Protein AF-A0A376TN80-F1 (afdb_monomer_lite)

Organism: Escherichia coli (NCBI:txid562)

Foldseek 3Di:
DADCVQVPPPDDDPQCQLAQQDGGPPDTQLLWWQWWWKAFPVPRDIDIGGSVQQVDDHGHGCCPPVVVPGIGTDDTDTHDDPVNPPD

Structure (mmCIF, N/CA/C/O backbone):
data_AF-A0A376TN80-F1
#
_entry.id   AF-A0A376TN80-F1
#
loop_
_atom_site.group_PDB
_atom_site.id
_atom_site.type_symbol
_atom_site.label_atom_id
_atom_site.label_alt_id
_atom_site.label_comp_id
_atom_site.label_asym_id
_atom_site.label_entity_id
_atom_site.label_seq_id
_atom_site.pdbx_PDB_ins_code
_atom_site.Cartn_x
_atom_site.Cartn_y
_atom_site.Cartn_z
_atom_site.occupancy
_atom_site.B_iso_or_equiv
_atom_site.auth_seq_id
_atom_site.auth_comp_id
_atom_site.auth_asym_id
_atom_site.auth_atom_id
_atom_site.pdbx_PDB_model_num
ATOM 1 N N . MET A 1 1 ? 7.786 -14.519 -12.021 1.00 83.38 1 MET A N 1
ATOM 2 C CA . MET A 1 1 ? 7.063 -13.345 -12.554 1.00 83.38 1 MET A CA 1
ATOM 3 C C . MET A 1 1 ? 8.008 -12.157 -12.454 1.00 83.38 1 MET A C 1
ATOM 5 O O . MET A 1 1 ? 8.490 -11.942 -11.349 1.00 83.38 1 MET A O 1
ATOM 9 N N . PRO A 1 2 ? 8.337 -11.470 -13.558 1.00 90.44 2 PRO A N 1
ATOM 10 C CA . PRO A 1 2 ? 9.084 -10.206 -13.529 1.00 90.44 2 PRO A CA 1
ATOM 11 C C . PRO A 1 2 ? 8.210 -9.042 -13.019 1.00 90.44 2 PRO A C 1
ATOM 13 O O . PRO A 1 2 ? 6.988 -9.181 -12.938 1.00 90.44 2 PRO A O 1
ATOM 16 N N . GLY A 1 3 ? 8.827 -7.905 -12.694 1.00 91.00 3 GLY A N 1
ATOM 17 C CA . GLY A 1 3 ? 8.167 -6.635 -12.388 1.00 91.00 3 GLY A CA 1
ATOM 18 C C . GLY A 1 3 ? 8.491 -6.011 -11.021 1.00 91.00 3 GLY A C 1
ATOM 19 O O . GLY A 1 3 ? 7.846 -5.041 -10.631 1.00 91.00 3 GLY A O 1
ATOM 20 N N . LEU A 1 4 ? 9.452 -6.560 -10.274 1.00 95.06 4 LEU A N 1
ATOM 21 C CA . LEU A 1 4 ? 9.895 -6.035 -8.967 1.00 95.06 4 LEU A CA 1
ATOM 22 C C . LEU A 1 4 ? 11.418 -5.873 -8.872 1.00 95.06 4 LEU A C 1
ATOM 24 O O . LEU A 1 4 ? 11.931 -5.462 -7.838 1.00 95.06 4 LEU A O 1
ATOM 28 N N . GLU A 1 5 ? 12.147 -6.186 -9.937 1.00 95.75 5 GLU A N 1
ATOM 29 C CA . GLU A 1 5 ? 13.606 -6.163 -10.014 1.00 95.75 5 GLU A CA 1
ATOM 30 C C . GLU A 1 5 ? 14.202 -4.796 -9.652 1.00 95.75 5 GLU A C 1
ATOM 32 O O . GLU A 1 5 ? 15.179 -4.739 -8.909 1.00 95.75 5 GLU A O 1
ATOM 37 N N . ASN A 1 6 ? 13.572 -3.691 -10.065 1.00 95.88 6 ASN A N 1
ATOM 38 C CA . ASN A 1 6 ? 13.982 -2.336 -9.679 1.00 95.88 6 ASN A CA 1
ATOM 39 C C . ASN A 1 6 ? 13.804 -2.056 -8.176 1.00 95.88 6 ASN A C 1
ATOM 41 O O . ASN A 1 6 ? 14.392 -1.115 -7.661 1.00 95.88 6 ASN A O 1
ATOM 45 N N . LEU A 1 7 ? 12.987 -2.838 -7.467 1.00 96.62 7 LEU A N 1
ATOM 46 C CA . LEU A 1 7 ? 12.749 -2.709 -6.026 1.00 96.62 7 LEU A CA 1
ATOM 47 C C . LEU A 1 7 ? 13.548 -3.740 -5.210 1.00 96.62 7 LEU A C 1
ATOM 49 O O . LEU A 1 7 ? 13.359 -3.849 -3.997 1.00 96.62 7 LEU A O 1
ATOM 53 N N . ALA A 1 8 ? 14.430 -4.509 -5.857 1.00 96.38 8 ALA A N 1
ATOM 54 C CA . ALA A 1 8 ? 15.260 -5.498 -5.186 1.00 96.38 8 ALA A CA 1
ATOM 55 C C . ALA A 1 8 ? 16.173 -4.851 -4.129 1.00 96.38 8 ALA A C 1
ATOM 57 O O . ALA A 1 8 ? 16.634 -3.721 -4.288 1.00 96.38 8 ALA A O 1
ATOM 58 N N . LEU A 1 9 ? 16.450 -5.599 -3.055 1.00 97.38 9 LEU A N 1
ATOM 59 C CA . LEU A 1 9 ? 17.296 -5.196 -1.918 1.00 97.38 9 LEU A CA 1
ATOM 60 C C . LEU A 1 9 ? 16.807 -3.979 -1.107 1.00 97.38 9 LEU A C 1
ATOM 62 O O . LEU A 1 9 ? 17.508 -3.558 -0.189 1.00 97.38 9 LEU A O 1
ATOM 66 N N . ILE A 1 10 ? 15.602 -3.453 -1.358 1.00 97.69 10 ILE A N 1
ATOM 67 C CA . ILE A 1 10 ? 14.961 -2.517 -0.423 1.00 97.69 10 ILE A CA 1
ATOM 68 C C . ILE A 1 10 ? 14.600 -3.294 0.859 1.00 97.69 10 ILE A C 1
ATOM 70 O O . ILE A 1 10 ? 13.853 -4.273 0.779 1.00 97.69 10 ILE A O 1
ATOM 74 N N . PRO A 1 11 ? 15.115 -2.904 2.039 1.00 98.38 11 PRO A N 1
ATOM 75 C CA . PRO A 1 11 ? 14.813 -3.593 3.288 1.00 98.38 11 PRO A CA 1
ATOM 76 C C . PRO A 1 11 ? 13.386 -3.300 3.772 1.00 98.38 11 PRO A C 1
ATOM 78 O O . PRO A 1 11 ? 12.761 -2.314 3.380 1.00 98.38 11 PRO A O 1
ATOM 81 N N . GLY A 1 12 ? 12.903 -4.126 4.700 1.00 97.31 12 GLY A N 1
ATOM 82 C CA . GLY A 1 12 ? 11.616 -3.943 5.370 1.00 97.31 12 GLY A CA 1
ATOM 83 C C . GLY A 1 12 ? 10.598 -5.028 5.033 1.00 97.31 12 GLY A C 1
ATOM 84 O O . GLY A 1 12 ? 10.913 -6.052 4.430 1.00 97.31 12 GLY A O 1
ATOM 85 N N . CYS A 1 13 ? 9.362 -4.809 5.476 1.00 98.44 13 CYS A N 1
ATOM 86 C CA . CYS A 1 13 ? 8.256 -5.737 5.269 1.00 98.44 13 CYS A CA 1
ATOM 87 C C . CYS A 1 13 ? 7.381 -5.299 4.092 1.00 98.44 13 CYS A C 1
ATOM 89 O O . CYS A 1 13 ? 7.223 -4.105 3.834 1.00 98.44 13 CYS A O 1
ATOM 91 N N . VAL A 1 14 ? 6.705 -6.261 3.456 1.00 98.56 14 VAL A N 1
ATOM 92 C CA . VAL A 1 14 ? 5.696 -5.984 2.418 1.00 98.56 14 VAL A CA 1
ATOM 93 C C . VAL A 1 14 ? 4.612 -5.034 2.937 1.00 98.56 14 VAL A C 1
ATOM 95 O O . VAL A 1 14 ? 4.234 -4.109 2.235 1.00 98.56 14 VAL A O 1
ATOM 98 N N . GLY A 1 15 ? 4.161 -5.185 4.187 1.00 98.50 15 GLY A N 1
ATOM 99 C CA . GLY A 1 15 ? 3.155 -4.291 4.777 1.00 98.50 15 GLY A CA 1
ATOM 100 C C . GLY A 1 15 ? 3.601 -2.827 4.899 1.00 98.50 15 GLY A C 1
ATOM 101 O O . GLY A 1 15 ? 2.764 -1.934 4.877 1.00 98.50 15 GLY A O 1
ATOM 102 N N . SER A 1 16 ? 4.907 -2.558 4.974 1.00 98.50 16 SER A N 1
ATOM 103 C CA . SER A 1 16 ? 5.444 -1.192 5.048 1.00 98.50 16 SER A CA 1
ATOM 104 C C . SER A 1 16 ? 5.656 -0.566 3.669 1.00 98.50 16 SER A C 1
ATOM 106 O O . SER A 1 16 ? 5.756 0.656 3.561 1.00 98.50 16 SER A O 1
ATOM 108 N N . SER A 1 17 ? 5.707 -1.380 2.608 1.00 98.69 17 SER A N 1
ATOM 109 C CA . SER A 1 17 ? 6.004 -0.916 1.253 1.00 98.69 17 SER A CA 1
ATOM 110 C C . SER A 1 17 ? 5.043 0.173 0.740 1.00 98.69 17 SER A C 1
ATOM 112 O O . SER A 1 17 ? 5.521 1.098 0.074 1.00 98.69 17 SER A O 1
ATOM 114 N N . PRO A 1 18 ? 3.722 0.140 1.036 1.00 98.75 18 PRO A N 1
ATOM 115 C CA . PRO A 1 18 ? 2.792 1.166 0.572 1.00 98.75 18 PRO A CA 1
ATOM 116 C C . PRO A 1 18 ? 2.918 2.491 1.326 1.00 98.75 18 PRO A C 1
ATOM 118 O O . PRO A 1 18 ? 2.629 3.533 0.749 1.00 98.75 18 PRO A O 1
ATOM 121 N N . ILE A 1 19 ? 3.374 2.480 2.585 1.00 98.75 19 ILE A N 1
ATOM 122 C CA . ILE A 1 19 ? 3.328 3.657 3.470 1.00 98.75 19 ILE A CA 1
ATOM 123 C C . ILE A 1 19 ? 4.104 4.833 2.870 1.00 98.75 19 ILE A C 1
ATOM 125 O O . ILE A 1 19 ? 3.604 5.955 2.806 1.00 98.75 19 ILE A O 1
ATOM 129 N N . GLN A 1 20 ? 5.309 4.561 2.376 1.00 98.50 20 GLN A N 1
ATOM 130 C CA . GLN A 1 20 ? 6.161 5.539 1.700 1.00 98.50 20 GLN A CA 1
ATOM 131 C C . GLN A 1 20 ? 6.276 5.276 0.197 1.00 98.50 20 GLN A C 1
ATOM 133 O O . GLN A 1 20 ? 7.251 5.728 -0.391 1.00 98.50 20 GLN A O 1
ATOM 138 N N . ASN A 1 21 ? 5.344 4.534 -0.417 1.00 98.62 21 ASN A N 1
ATOM 139 C CA . ASN A 1 21 ? 5.387 4.198 -1.847 1.00 98.62 21 ASN A CA 1
ATOM 140 C C . ASN A 1 21 ? 6.822 3.858 -2.312 1.00 98.62 21 ASN A C 1
ATOM 142 O O . ASN A 1 21 ? 7.450 4.637 -3.035 1.00 98.62 21 ASN A O 1
ATOM 146 N N . ILE A 1 22 ? 7.390 2.761 -1.785 1.00 98.56 22 ILE A N 1
ATOM 147 C CA . ILE A 1 22 ? 8.817 2.447 -1.980 1.00 98.56 22 ILE A CA 1
ATOM 148 C C . ILE A 1 22 ? 9.212 2.550 -3.453 1.00 98.56 22 ILE A C 1
ATOM 150 O O . ILE A 1 22 ? 8.459 2.143 -4.337 1.00 98.56 22 ILE A O 1
ATOM 154 N N . GLY A 1 23 ? 10.404 3.075 -3.720 1.00 97.88 23 GLY A N 1
ATOM 155 C CA . GLY A 1 23 ? 10.861 3.230 -5.090 1.00 97.88 23 GLY A CA 1
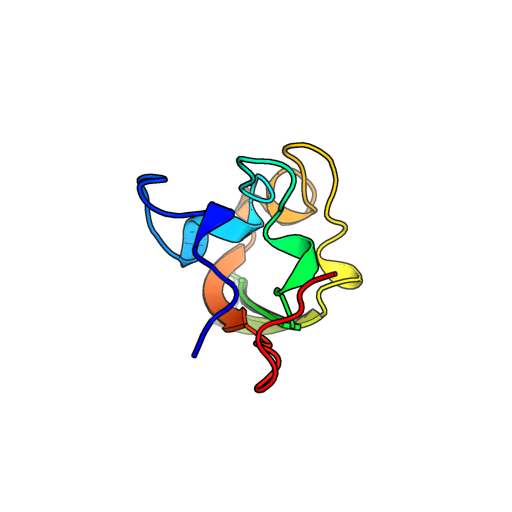ATOM 156 C C . GLY A 1 23 ? 12.366 3.337 -5.219 1.00 97.88 23 GLY A C 1
ATOM 157 O O . GLY A 1 23 ? 13.020 4.003 -4.413 1.00 97.88 23 GLY A O 1
ATOM 158 N N . ALA A 1 24 ? 12.893 2.698 -6.253 1.00 97.50 24 ALA A N 1
ATOM 159 C CA . ALA A 1 24 ? 14.293 2.716 -6.642 1.00 97.50 24 ALA A CA 1
ATOM 160 C C . ALA A 1 24 ? 14.404 2.508 -8.158 1.00 97.50 24 ALA A C 1
ATOM 162 O O . ALA A 1 24 ? 13.498 1.972 -8.796 1.00 97.50 24 ALA A O 1
ATOM 163 N N . TYR A 1 25 ? 15.503 2.994 -8.743 1.00 96.06 25 TYR A N 1
ATOM 164 C CA . TYR A 1 25 ? 15.816 2.838 -10.170 1.00 96.06 25 TYR A CA 1
ATOM 165 C C . TYR A 1 25 ? 14.638 3.170 -11.115 1.00 96.06 25 TYR A C 1
ATOM 167 O O . TYR A 1 25 ? 14.369 2.438 -12.066 1.00 96.06 25 TYR A O 1
ATOM 175 N N . GLY A 1 26 ? 13.909 4.259 -10.834 1.00 94.81 26 GLY A N 1
ATOM 176 C CA . GLY A 1 26 ? 12.814 4.763 -11.678 1.00 94.81 26 GLY A CA 1
ATOM 177 C C . GLY A 1 26 ? 11.483 4.006 -11.580 1.00 94.81 26 GLY A C 1
ATOM 178 O O . GLY A 1 26 ? 10.578 4.279 -12.366 1.00 94.81 26 GLY A O 1
ATOM 179 N N . VAL A 1 27 ? 11.340 3.069 -10.638 1.00 96.44 27 VAL A N 1
ATOM 180 C CA . VAL A 1 27 ? 10.084 2.353 -10.371 1.00 96.44 27 VAL A CA 1
ATOM 181 C C . VAL A 1 27 ? 9.648 2.601 -8.934 1.00 96.44 27 VAL A C 1
ATOM 183 O O . VAL A 1 27 ? 10.469 2.610 -8.021 1.00 96.44 27 VAL A O 1
ATOM 186 N N . GLU A 1 28 ? 8.344 2.775 -8.742 1.00 98.25 28 GLU A N 1
ATOM 187 C CA . GLU A 1 28 ? 7.694 2.898 -7.438 1.00 98.25 28 GLU A CA 1
ATOM 188 C C . GLU A 1 28 ? 6.611 1.825 -7.277 1.00 98.25 28 GLU A C 1
ATOM 190 O O . GLU A 1 28 ? 6.057 1.334 -8.268 1.00 98.25 28 GLU A O 1
ATOM 195 N N . LEU A 1 29 ? 6.268 1.488 -6.030 1.00 98.44 29 LEU A N 1
ATOM 196 C CA . LEU A 1 29 ? 5.264 0.473 -5.710 1.00 98.44 29 LEU A CA 1
ATOM 197 C C . LEU A 1 29 ? 3.917 0.752 -6.385 1.00 98.44 29 LEU A C 1
ATOM 199 O O . LEU A 1 29 ? 3.269 -0.187 -6.848 1.00 98.44 29 LEU A O 1
ATOM 203 N N . GLN A 1 30 ? 3.507 2.019 -6.492 1.00 98.31 30 GLN A N 1
ATOM 204 C CA . GLN A 1 30 ? 2.251 2.417 -7.136 1.00 98.31 30 GLN A CA 1
ATOM 205 C C . GLN A 1 30 ? 2.075 1.856 -8.556 1.00 98.31 30 GLN A C 1
ATOM 207 O O . GLN A 1 30 ? 0.947 1.682 -9.009 1.00 98.31 30 GLN A O 1
ATOM 212 N N . ARG A 1 31 ? 3.174 1.535 -9.254 1.00 97.06 31 ARG A N 1
ATOM 213 C CA . ARG A 1 31 ? 3.146 0.959 -10.605 1.00 97.06 31 ARG A CA 1
ATOM 214 C C . ARG A 1 31 ? 2.575 -0.458 -10.640 1.00 97.06 31 ARG A C 1
ATOM 216 O O . ARG A 1 31 ? 2.003 -0.867 -11.647 1.00 97.06 31 ARG A O 1
ATOM 223 N N . VAL A 1 32 ? 2.763 -1.205 -9.557 1.00 97.31 32 VAL A N 1
ATOM 224 C CA . VAL A 1 32 ? 2.425 -2.632 -9.453 1.00 97.31 3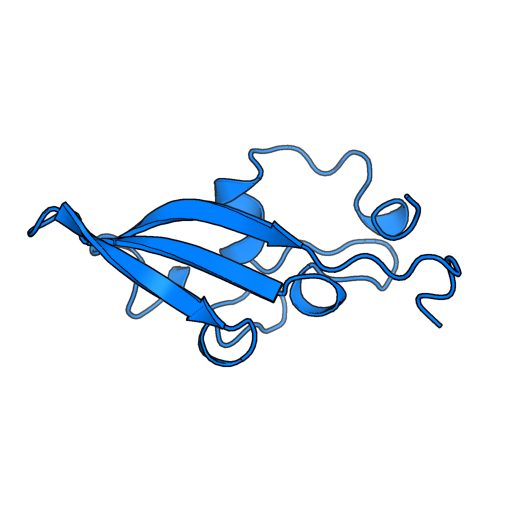2 VAL A CA 1
ATOM 225 C C . VAL A 1 32 ? 1.445 -2.926 -8.322 1.00 97.31 32 VAL A C 1
ATOM 227 O O . VAL A 1 32 ? 0.923 -4.034 -8.249 1.00 97.31 32 VAL A O 1
ATOM 230 N N . CYS A 1 33 ? 1.153 -1.964 -7.448 1.00 98.62 33 CYS A N 1
ATOM 231 C CA . CYS A 1 33 ? 0.136 -2.107 -6.416 1.00 98.62 33 CYS A CA 1
ATOM 232 C C . CYS A 1 33 ? -1.251 -2.231 -7.058 1.00 98.62 33 CYS A C 1
ATOM 234 O O . CYS A 1 33 ? -1.672 -1.375 -7.832 1.00 98.62 33 CYS A O 1
ATOM 236 N N . ALA A 1 34 ? -1.968 -3.301 -6.730 1.00 98.69 34 ALA A N 1
ATOM 237 C CA . ALA A 1 34 ? -3.373 -3.467 -7.079 1.00 98.69 34 ALA A CA 1
ATOM 238 C C . ALA A 1 34 ? -4.270 -2.954 -5.946 1.00 98.69 34 ALA A C 1
ATOM 240 O O . ALA A 1 34 ? -5.218 -2.203 -6.190 1.00 98.69 34 ALA A O 1
ATOM 241 N N . TYR A 1 35 ? -3.961 -3.360 -4.713 1.00 98.88 35 TYR A N 1
ATOM 242 C CA . TYR A 1 35 ? -4.706 -2.982 -3.519 1.00 98.88 35 TYR A CA 1
ATOM 243 C C . TYR A 1 35 ? -3.864 -3.138 -2.247 1.00 98.88 35 TYR A C 1
ATOM 245 O O . TYR A 1 35 ? -2.845 -3.831 -2.241 1.00 98.88 35 TYR A O 1
ATOM 253 N N . VAL A 1 36 ? -4.339 -2.548 -1.153 1.00 98.94 36 VAL A N 1
ATOM 254 C CA . VAL A 1 36 ? -3.813 -2.740 0.203 1.00 98.94 36 VAL A CA 1
ATOM 255 C C . VAL A 1 36 ? -4.969 -3.111 1.125 1.00 98.94 36 VAL A C 1
ATOM 257 O O . VAL A 1 36 ? -5.971 -2.397 1.179 1.00 98.94 36 VAL A O 1
ATOM 260 N N . ASP A 1 37 ? -4.834 -4.231 1.830 1.00 98.94 37 ASP A N 1
ATOM 261 C CA . ASP A 1 37 ? -5.785 -4.654 2.855 1.00 98.94 37 ASP A CA 1
ATOM 262 C C . ASP A 1 37 ? -5.340 -4.136 4.215 1.00 98.94 37 ASP A C 1
ATOM 264 O O . ASP A 1 37 ? -4.187 -4.309 4.628 1.00 98.94 37 ASP A O 1
ATOM 268 N N . CYS A 1 38 ? -6.283 -3.538 4.928 1.00 98.88 38 CYS A N 1
ATOM 269 C CA . CYS A 1 38 ? -6.088 -3.000 6.258 1.00 98.88 38 CYS A CA 1
ATOM 270 C C . CYS A 1 38 ? -7.157 -3.512 7.218 1.00 98.88 38 CYS A C 1
ATOM 272 O O . CYS A 1 38 ? -8.277 -3.838 6.823 1.00 98.88 38 CYS A O 1
ATOM 274 N N . VAL A 1 39 ? -6.820 -3.509 8.501 1.00 98.81 39 VAL A N 1
ATOM 275 C CA . VAL A 1 39 ? -7.774 -3.655 9.598 1.00 98.81 39 VAL A CA 1
ATOM 276 C C . VAL A 1 39 ? -7.828 -2.349 10.383 1.00 98.81 39 VAL A C 1
ATOM 278 O O . VAL A 1 39 ? -6.784 -1.797 10.731 1.00 98.81 39 VAL A O 1
ATOM 281 N N . GLU A 1 40 ? -9.025 -1.824 10.639 1.00 98.69 40 GLU A N 1
ATOM 282 C CA . GLU A 1 40 ? -9.203 -0.704 11.566 1.00 98.69 40 GLU A CA 1
ATOM 283 C C . GLU A 1 40 ? -8.980 -1.210 12.993 1.00 98.69 40 GLU A C 1
ATOM 285 O O . GLU A 1 40 ? -9.685 -2.105 13.462 1.00 98.69 40 GLU A O 1
ATOM 290 N N . LEU A 1 41 ? -7.999 -0.641 13.692 1.00 98.44 41 LEU A N 1
ATOM 291 C CA . LEU A 1 41 ? -7.540 -1.146 14.988 1.00 98.44 41 LEU A CA 1
ATOM 292 C C . LEU A 1 41 ? -8.624 -1.070 16.069 1.00 98.44 41 LEU A C 1
ATOM 294 O O . LEU A 1 41 ? -8.705 -1.948 16.922 1.00 98.44 41 LEU A O 1
ATOM 298 N N . ALA A 1 42 ? -9.478 -0.046 16.013 1.00 98.31 42 ALA A N 1
ATOM 299 C CA . ALA A 1 42 ? -10.528 0.170 17.005 1.00 98.31 42 ALA A CA 1
ATOM 300 C C . ALA A 1 42 ? -11.697 -0.823 16.885 1.00 98.31 42 ALA A C 1
ATOM 302 O O . ALA A 1 42 ? -12.357 -1.114 17.879 1.00 98.31 42 ALA A O 1
ATOM 303 N N . THR A 1 43 ? -11.981 -1.318 15.677 1.00 98.50 43 THR A N 1
ATOM 304 C CA . THR A 1 43 ? -13.205 -2.088 15.392 1.00 98.50 43 THR A CA 1
ATOM 305 C C . THR A 1 43 ? -12.929 -3.505 14.900 1.00 98.50 43 THR A C 1
ATOM 307 O O . THR A 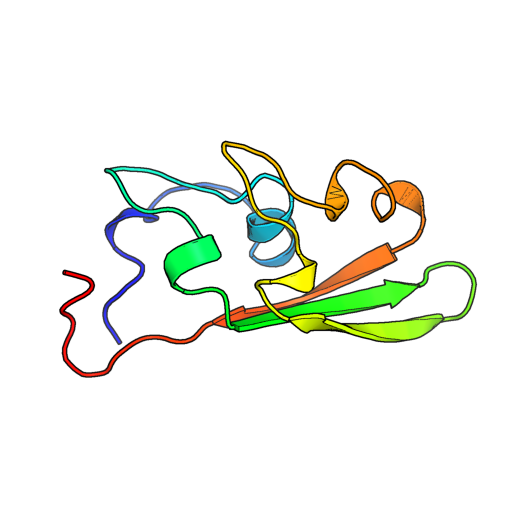1 43 ? -13.843 -4.325 14.851 1.00 98.50 43 THR A O 1
ATOM 310 N N . GLY A 1 44 ? -11.693 -3.807 14.494 1.00 98.38 44 GLY A N 1
ATOM 311 C CA . GLY A 1 44 ? -11.350 -5.050 13.805 1.00 98.38 44 GLY A CA 1
ATOM 312 C C . GLY A 1 44 ? -11.925 -5.142 12.387 1.00 98.38 44 GLY A C 1
ATOM 313 O O . GLY A 1 44 ? -11.806 -6.185 11.741 1.00 98.38 44 GLY A O 1
ATOM 314 N N . LYS A 1 45 ? -12.561 -4.077 11.877 1.00 98.62 45 LYS A N 1
ATOM 315 C CA . LYS A 1 45 ? -13.190 -4.082 10.556 1.00 98.62 45 LYS A CA 1
ATOM 316 C C . LYS A 1 45 ? -12.126 -4.071 9.465 1.00 98.62 45 LYS A C 1
ATOM 318 O O . LYS A 1 45 ? -11.224 -3.237 9.466 1.00 98.62 45 LYS A O 1
ATOM 323 N N . GLN A 1 46 ? -12.269 -4.975 8.502 1.00 98.62 46 GLN A N 1
ATOM 324 C CA . GLN A 1 46 ? -11.394 -5.027 7.338 1.00 98.62 46 GLN A CA 1
ATOM 325 C C . GLN A 1 46 ? -11.840 -4.020 6.276 1.00 98.62 46 GLN A C 1
ATOM 327 O O . GLN A 1 46 ? -13.035 -3.856 6.011 1.00 98.62 46 GLN A O 1
ATOM 332 N N . VAL A 1 47 ? -10.867 -3.371 5.648 1.00 98.62 47 VAL A N 1
ATOM 333 C CA . VAL A 1 47 ? -11.058 -2.501 4.490 1.00 98.62 47 VAL A CA 1
ATOM 334 C C . VAL A 1 47 ? -9.993 -2.820 3.448 1.00 98.62 47 VAL A C 1
ATOM 336 O O . VAL A 1 47 ? -8.837 -3.068 3.784 1.00 98.62 47 VAL A O 1
ATOM 339 N N . ARG A 1 48 ? -10.386 -2.804 2.176 1.00 98.81 48 ARG A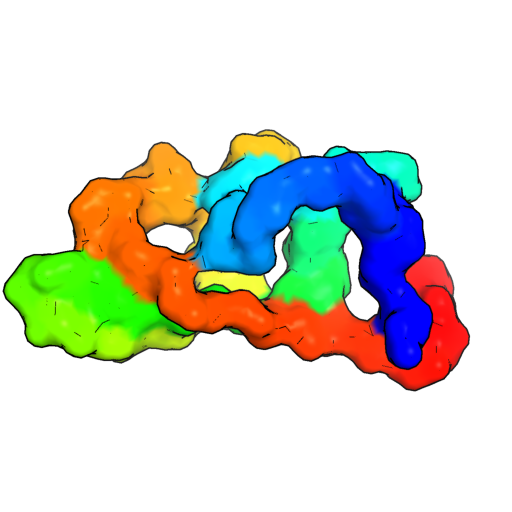 N 1
ATOM 340 C CA . ARG A 1 48 ? -9.472 -2.894 1.039 1.00 98.81 48 ARG A CA 1
ATOM 341 C C . ARG A 1 48 ? -9.444 -1.549 0.336 1.00 98.81 48 ARG A C 1
ATOM 343 O O . ARG A 1 48 ? -10.488 -1.091 -0.117 1.00 98.81 48 ARG A O 1
ATOM 350 N N . LEU A 1 49 ? -8.262 -0.957 0.213 1.00 98.88 49 LEU A N 1
ATOM 351 C CA . LEU A 1 49 ? -8.039 0.232 -0.602 1.00 98.88 49 LEU A CA 1
ATOM 352 C C . LEU A 1 49 ? -7.500 -0.180 -1.968 1.00 98.88 49 LEU A C 1
ATOM 354 O O . LEU A 1 49 ? -6.525 -0.924 -2.062 1.00 98.88 49 LEU A O 1
ATOM 358 N N . THR A 1 50 ? -8.108 0.322 -3.035 1.00 98.88 50 THR A N 1
ATOM 359 C CA . THR A 1 50 ? -7.510 0.294 -4.373 1.00 98.88 50 THR A CA 1
ATOM 360 C C . THR A 1 50 ? -6.244 1.150 -4.405 1.00 98.88 50 THR A C 1
ATOM 362 O O . THR A 1 50 ? -6.095 2.094 -3.628 1.00 98.88 50 THR A O 1
ATOM 365 N N . ALA A 1 51 ? -5.343 0.896 -5.358 1.00 98.62 51 ALA A N 1
ATOM 366 C CA . ALA A 1 51 ? -4.134 1.713 -5.513 1.00 98.62 51 ALA A CA 1
ATOM 367 C C . ALA A 1 51 ? -4.420 3.221 -5.676 1.00 98.62 51 ALA A C 1
ATOM 369 O O . ALA A 1 51 ? -3.638 4.052 -5.218 1.00 98.62 51 ALA A O 1
ATOM 370 N N . LYS A 1 52 ? -5.562 3.586 -6.280 1.00 98.75 52 LYS A N 1
ATOM 371 C CA . LYS A 1 52 ? -6.003 4.984 -6.398 1.00 98.75 52 LYS A CA 1
ATOM 372 C C . LYS A 1 52 ? -6.383 5.578 -5.037 1.00 98.75 52 LYS A C 1
ATOM 374 O O . LYS A 1 52 ? -6.015 6.711 -4.744 1.00 98.75 52 LYS A O 1
ATOM 379 N N . GLU A 1 53 ? -7.093 4.824 -4.202 1.00 98.81 53 GLU A N 1
ATOM 380 C CA . GLU A 1 53 ? -7.497 5.256 -2.856 1.00 98.81 53 GLU A CA 1
ATOM 381 C C . GLU A 1 53 ? -6.319 5.329 -1.879 1.00 98.81 53 GLU A C 1
ATOM 383 O O . GLU A 1 53 ? -6.367 6.118 -0.938 1.00 98.81 53 GLU A O 1
ATOM 388 N N . CYS A 1 54 ? -5.236 4.585 -2.132 1.00 98.81 54 CYS A N 1
ATOM 389 C CA . CYS A 1 54 ? -3.984 4.719 -1.384 1.00 98.81 54 CYS A CA 1
ATOM 390 C C . CYS A 1 54 ? -3.312 6.094 -1.557 1.00 98.81 54 CYS A C 1
ATOM 392 O O . CYS A 1 54 ? -2.445 6.435 -0.754 1.00 98.81 54 CYS A O 1
ATOM 394 N N . ARG A 1 55 ? -3.704 6.884 -2.574 1.00 98.69 55 ARG A N 1
ATOM 395 C CA . ARG A 1 55 ? -3.179 8.235 -2.864 1.00 98.69 55 ARG A CA 1
ATOM 396 C C . ARG A 1 55 ? -1.649 8.281 -2.853 1.00 98.69 55 ARG A C 1
ATOM 398 O O . ARG A 1 55 ? -1.055 9.116 -2.177 1.00 98.69 55 ARG A O 1
ATOM 405 N N . PHE A 1 56 ? -1.021 7.340 -3.557 1.00 98.81 56 PHE A N 1
ATOM 406 C CA . PHE A 1 56 ? 0.434 7.290 -3.648 1.00 98.81 56 PHE A CA 1
ATOM 407 C C . PHE A 1 56 ? 1.005 8.582 -4.244 1.00 98.81 56 PHE A C 1
ATOM 409 O O . PHE A 1 56 ? 0.456 9.148 -5.191 1.00 98.81 56 PHE A O 1
ATOM 416 N N . GLY A 1 57 ? 2.122 9.020 -3.671 1.00 98.38 57 GLY A N 1
ATOM 417 C CA . GLY A 1 57 ? 2.956 10.109 -4.156 1.00 98.38 57 GLY A CA 1
ATOM 418 C C . GLY A 1 57 ? 4.430 9.809 -3.889 1.00 98.38 57 GLY A C 1
ATOM 419 O O . GLY A 1 57 ? 4.781 8.740 -3.376 1.00 98.38 57 GLY A O 1
ATOM 420 N N . TYR A 1 58 ? 5.312 10.752 -4.218 1.00 98.25 58 TYR A N 1
ATOM 421 C CA . TYR A 1 58 ? 6.743 10.578 -3.974 1.00 98.25 58 TYR A CA 1
ATOM 422 C C . TYR A 1 58 ? 7.025 10.468 -2.470 1.00 98.25 58 TYR A C 1
ATOM 424 O O . TYR A 1 58 ? 6.864 11.435 -1.725 1.00 98.25 58 TYR A O 1
ATOM 432 N N . ARG A 1 59 ? 7.436 9.273 -2.024 1.00 97.88 59 ARG A N 1
ATOM 433 C CA . ARG A 1 59 ? 7.637 8.937 -0.600 1.00 97.88 59 ARG A CA 1
ATOM 434 C C . ARG A 1 59 ? 6.407 9.179 0.282 1.00 97.88 59 ARG A C 1
ATOM 436 O O . ARG A 1 59 ? 6.535 9.470 1.479 1.00 97.88 59 ARG A O 1
ATOM 443 N N . ASP A 1 60 ? 5.218 9.041 -0.301 1.00 98.69 60 ASP A N 1
ATOM 444 C CA . ASP A 1 60 ? 3.968 9.415 0.348 1.00 98.69 60 ASP A CA 1
ATOM 445 C C . ASP A 1 60 ? 2.782 8.508 -0.005 1.00 98.69 60 ASP A C 1
ATOM 447 O O . ASP A 1 60 ? 2.754 7.868 -1.058 1.00 98.69 60 ASP A O 1
ATOM 451 N N . SER A 1 61 ? 1.810 8.441 0.906 1.00 98.81 61 SER A N 1
ATOM 452 C CA . SER A 1 61 ? 0.528 7.751 0.735 1.00 98.81 61 SER A CA 1
ATOM 453 C C . SER A 1 61 ? -0.455 8.188 1.823 1.00 98.81 61 SER A C 1
ATOM 455 O O . SER A 1 61 ? -0.059 8.773 2.832 1.00 98.81 61 SER A O 1
ATOM 457 N N . ILE A 1 62 ? -1.729 7.811 1.695 1.00 98.81 62 ILE A N 1
ATOM 458 C CA . ILE A 1 62 ? -2.747 8.028 2.737 1.00 98.81 62 ILE A CA 1
ATOM 459 C C . ILE A 1 62 ? -2.366 7.426 4.106 1.00 98.81 62 ILE A C 1
ATOM 461 O O . ILE A 1 62 ? -2.806 7.926 5.142 1.00 98.81 62 ILE A O 1
ATOM 465 N N . PHE A 1 63 ? -1.519 6.388 4.132 1.00 98.75 63 PHE A N 1
ATOM 466 C CA . PHE A 1 63 ? -1.085 5.704 5.356 1.00 98.75 63 PHE A CA 1
ATOM 467 C C . PHE A 1 63 ? -0.114 6.526 6.212 1.00 98.75 63 PHE A C 1
ATOM 469 O O . PHE A 1 63 ? 0.119 6.166 7.357 1.00 98.75 63 PHE A O 1
ATOM 476 N N . LYS A 1 64 ? 0.440 7.625 5.689 1.00 98.25 64 LYS A N 1
ATOM 477 C CA . LYS A 1 64 ? 1.188 8.624 6.478 1.00 98.25 64 LYS A CA 1
ATOM 478 C C . LYS A 1 64 ? 0.311 9.761 7.001 1.00 98.25 64 LYS A C 1
ATOM 480 O O . LYS A 1 64 ? 0.810 10.665 7.659 1.00 98.25 64 LYS A O 1
ATOM 485 N N . HIS A 1 65 ? -0.973 9.741 6.651 1.00 98.31 65 HIS A N 1
ATOM 486 C CA . HIS A 1 65 ? -1.919 10.813 6.932 1.00 98.31 65 HIS A CA 1
ATOM 487 C C . HIS A 1 65 ? -3.139 10.230 7.653 1.00 98.31 65 HIS A C 1
ATOM 489 O O . HIS A 1 65 ? -3.017 9.680 8.742 1.00 98.31 65 HIS A O 1
ATOM 495 N N . GLU A 1 66 ? -4.316 10.291 7.030 1.00 97.56 66 GLU A N 1
ATOM 496 C CA . GLU A 1 66 ? -5.607 9.890 7.601 1.00 97.56 66 GLU A CA 1
ATOM 497 C C . GLU A 1 66 ? -5.630 8.457 8.171 1.00 97.56 66 GLU A C 1
ATOM 499 O O . GLU A 1 66 ? -6.391 8.176 9.099 1.00 97.56 66 GLU A O 1
ATOM 504 N N . TYR A 1 67 ? -4.810 7.549 7.626 1.00 98.19 67 TYR A N 1
ATOM 505 C CA . TYR A 1 67 ? -4.821 6.129 7.994 1.00 98.19 67 TYR A CA 1
ATOM 506 C C . TYR A 1 67 ? -3.728 5.732 8.999 1.00 98.19 67 TYR A C 1
ATOM 508 O O . TYR A 1 67 ? -3.754 4.594 9.460 1.00 98.19 67 TYR A O 1
ATOM 516 N N . GLN A 1 68 ? -2.812 6.640 9.361 1.00 97.94 68 GLN A N 1
ATOM 517 C CA . GLN A 1 68 ? -1.564 6.309 10.064 1.00 97.94 68 GLN A CA 1
ATOM 518 C C . GLN A 1 68 ? -1.765 5.548 11.380 1.00 97.94 68 GLN A C 1
ATOM 520 O O . GLN A 1 68 ? -1.174 4.490 11.571 1.00 97.94 68 GLN A O 1
ATOM 525 N N . ASP A 1 69 ? -2.615 6.066 12.266 1.00 98.25 69 ASP A N 1
ATOM 526 C CA . ASP A 1 69 ? -2.769 5.513 13.620 1.00 98.25 69 ASP A CA 1
ATOM 527 C C . ASP A 1 69 ? -4.043 4.667 13.772 1.00 98.25 69 ASP A C 1
ATOM 529 O O . ASP A 1 69 ? -4.257 4.000 14.782 1.00 98.25 69 ASP A O 1
ATOM 533 N N . ARG A 1 70 ? -4.923 4.704 12.765 1.00 98.19 70 ARG A N 1
ATOM 534 C CA . ARG A 1 70 ? -6.246 4.064 12.807 1.00 98.19 70 ARG A CA 1
ATOM 535 C C . ARG A 1 70 ? -6.251 2.663 12.213 1.00 98.19 70 ARG A C 1
ATOM 537 O O . ARG A 1 70 ? -7.098 1.852 12.588 1.00 98.19 70 ARG A O 1
ATOM 544 N N . PHE A 1 71 ? -5.340 2.381 11.286 1.00 98.81 71 PHE A N 1
ATOM 545 C CA . PHE A 1 71 ? -5.347 1.157 10.497 1.00 98.81 71 PHE A CA 1
ATOM 546 C C . PHE A 1 71 ? -3.995 0.449 10.541 1.00 98.81 71 PHE A C 1
ATOM 548 O O . PHE A 1 71 ? -2.949 1.079 10.441 1.00 98.81 71 PHE A O 1
ATOM 555 N N . ALA A 1 72 ? -4.022 -0.881 10.602 1.00 98.81 72 ALA A N 1
ATOM 556 C CA . ALA A 1 72 ? -2.850 -1.714 10.357 1.00 98.81 72 ALA A CA 1
ATOM 557 C C . ALA A 1 72 ? -2.961 -2.389 8.988 1.00 98.81 72 ALA A C 1
ATOM 559 O O . ALA A 1 72 ? -3.989 -2.988 8.667 1.00 98.81 72 ALA A O 1
ATOM 560 N N . ILE A 1 73 ? -1.901 -2.309 8.182 1.00 98.88 73 ILE A N 1
ATOM 561 C CA . ILE A 1 73 ? -1.804 -3.033 6.908 1.00 98.88 73 ILE A CA 1
ATOM 562 C C . ILE A 1 73 ? -1.581 -4.518 7.206 1.00 98.88 73 ILE A C 1
ATOM 564 O O . ILE A 1 73 ? -0.644 -4.875 7.916 1.00 98.88 73 ILE A O 1
ATOM 568 N N . VAL A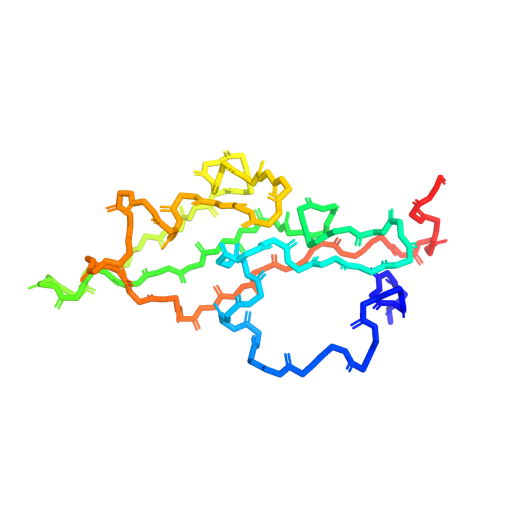 1 74 ? -2.426 -5.378 6.637 1.00 98.81 74 VAL A N 1
ATOM 569 C CA . VAL A 1 74 ? -2.391 -6.835 6.853 1.00 98.81 74 VAL A CA 1
ATOM 570 C C . VAL A 1 74 ? -2.061 -7.621 5.586 1.00 98.81 74 VAL A C 1
ATOM 572 O O . VAL A 1 74 ? -1.552 -8.735 5.681 1.00 98.81 74 VAL A O 1
ATOM 575 N N . ALA A 1 75 ? -2.288 -7.050 4.398 1.00 98.88 75 ALA A N 1
ATOM 576 C CA . ALA A 1 75 ? -1.833 -7.623 3.133 1.00 98.88 75 ALA A CA 1
ATOM 577 C C . ALA A 1 75 ? -1.666 -6.550 2.045 1.00 98.88 75 ALA A C 1
ATOM 579 O O . ALA A 1 75 ? -2.277 -5.484 2.093 1.00 98.88 75 ALA A O 1
ATOM 580 N N . VAL A 1 76 ? -0.854 -6.854 1.031 1.00 98.88 76 VAL A N 1
ATOM 581 C CA . VAL A 1 76 ? -0.667 -6.015 -0.161 1.00 98.88 76 VAL A CA 1
ATOM 582 C C . VAL A 1 76 ? -0.875 -6.879 -1.398 1.00 98.88 76 VAL A C 1
ATOM 584 O O . VAL A 1 76 ? -0.239 -7.921 -1.551 1.00 98.88 76 VAL A O 1
ATOM 587 N N . GLY A 1 77 ? -1.774 -6.452 -2.280 1.00 98.81 77 GLY A N 1
ATOM 588 C CA . GLY A 1 77 ? -2.019 -7.086 -3.567 1.00 98.81 77 GLY A CA 1
ATOM 589 C C . GLY A 1 77 ? -1.166 -6.451 -4.655 1.00 98.81 77 GLY A C 1
ATOM 590 O O . GLY A 1 77 ? -1.233 -5.240 -4.861 1.00 98.81 77 GLY A O 1
ATOM 591 N N . LEU A 1 78 ? -0.404 -7.262 -5.390 1.00 98.50 78 LEU A N 1
ATOM 592 C CA . LEU A 1 78 ? 0.436 -6.811 -6.502 1.00 98.50 78 LEU A CA 1
ATOM 593 C C . LEU A 1 78 ? -0.073 -7.372 -7.835 1.00 98.50 78 LEU A C 1
ATOM 595 O O . LEU A 1 78 ? -0.440 -8.543 -7.930 1.00 98.50 78 LEU A O 1
ATOM 599 N N . ARG A 1 79 ? -0.059 -6.546 -8.883 1.00 97.19 79 ARG A N 1
ATOM 600 C CA . ARG A 1 79 ? -0.363 -6.923 -10.265 1.00 97.19 79 ARG A CA 1
ATOM 601 C C . ARG A 1 79 ? 0.915 -6.879 -11.097 1.00 97.19 79 ARG A C 1
ATOM 603 O O . ARG A 1 79 ? 1.396 -5.806 -11.446 1.00 97.19 79 ARG A O 1
ATOM 610 N N . LEU A 1 80 ? 1.415 -8.056 -11.466 1.00 95.88 80 LEU A N 1
ATOM 611 C CA . LEU A 1 80 ? 2.617 -8.217 -12.285 1.00 95.88 80 LEU A CA 1
ATOM 612 C C . LEU A 1 80 ? 2.241 -8.675 -13.708 1.00 95.88 80 LEU A C 1
ATOM 614 O O . LEU A 1 80 ? 1.646 -9.748 -13.860 1.00 95.88 80 LEU A O 1
ATOM 618 N N . PRO A 1 81 ? 2.541 -7.892 -14.762 1.00 91.81 81 PRO A N 1
ATOM 619 C CA . PRO A 1 81 ? 2.330 -8.314 -16.145 1.00 91.81 81 PRO A CA 1
ATOM 620 C C . PRO A 1 81 ? 3.166 -9.552 -16.499 1.00 91.81 81 PRO A C 1
ATOM 622 O O . PRO A 1 81 ? 4.344 -9.639 -16.160 1.00 91.81 81 PRO A O 1
ATOM 625 N N . LYS A 1 82 ? 2.588 -10.504 -17.245 1.00 89.06 82 LYS A N 1
ATOM 626 C CA . LYS A 1 82 ? 3.315 -11.713 -17.684 1.00 89.06 82 LYS A CA 1
ATOM 627 C C . LYS A 1 82 ? 4.475 -11.399 -18.633 1.00 89.06 82 LYS A C 1
ATOM 629 O O . LYS A 1 82 ? 5.471 -12.112 -18.622 1.00 89.06 82 LYS A O 1
ATOM 634 N N . SER A 1 83 ? 4.335 -10.355 -19.445 1.00 82.56 83 SER A N 1
ATOM 635 C CA . SER A 1 83 ? 5.259 -9.990 -20.521 1.00 82.56 83 SER A CA 1
ATOM 636 C C . SER A 1 83 ? 6.511 -9.234 -20.060 1.00 82.56 83 SER A C 1
ATOM 638 O O . SER A 1 83 ? 7.321 -8.886 -20.907 1.00 82.56 83 SER A O 1
ATOM 640 N N . GLY A 1 84 ? 6.699 -8.973 -18.760 1.00 64.62 84 GLY A N 1
ATOM 641 C CA . GLY A 1 84 ? 7.914 -8.340 -18.215 1.00 64.62 84 GLY A CA 1
ATOM 642 C C .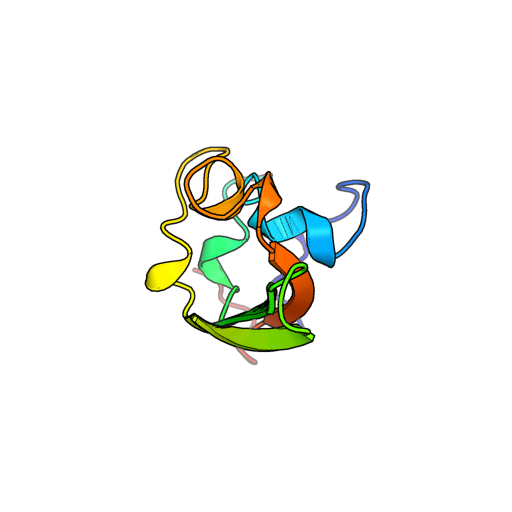 GLY A 1 84 ? 8.159 -6.885 -18.613 1.00 64.62 84 GLY A C 1
ATOM 643 O O . GLY A 1 84 ? 8.887 -6.187 -17.918 1.00 64.62 84 GLY A O 1
ATOM 644 N N . ASN A 1 85 ? 7.497 -6.388 -19.654 1.00 58.19 85 ASN A N 1
ATOM 645 C CA . ASN A 1 85 ? 7.500 -4.976 -19.987 1.00 58.19 85 ASN A CA 1
ATOM 646 C C . ASN A 1 85 ? 6.663 -4.206 -18.966 1.00 58.19 85 ASN A C 1
ATOM 648 O O . ASN A 1 85 ? 5.445 -4.073 -19.075 1.00 58.19 85 ASN A O 1
ATOM 652 N N . LEU A 1 86 ? 7.361 -3.678 -17.968 1.00 56.75 86 LEU A N 1
ATOM 653 C CA . LEU A 1 86 ? 6.949 -2.488 -17.244 1.00 56.75 86 LEU A CA 1
ATOM 654 C C . LEU A 1 86 ? 7.353 -1.225 -18.018 1.00 56.75 86 LEU A C 1
ATOM 656 O O . LEU A 1 86 ? 7.593 -0.209 -17.394 1.00 56.75 86 LEU A O 1
ATOM 660 N N . TYR A 1 87 ? 7.460 -1.251 -19.345 1.00 51.28 87 TYR A N 1
ATOM 661 C CA . TYR A 1 87 ? 7.747 -0.083 -20.181 1.00 51.28 87 TYR A CA 1
ATOM 662 C C . TYR A 1 87 ? 6.903 -0.149 -21.447 1.00 51.28 87 TYR A C 1
ATOM 664 O O . TYR A 1 87 ? 6.781 -1.267 -22.003 1.00 51.28 87 TYR A O 1
#

Secondary structure (DSSP, 8-state):
--S-GGGTT--S-GGGTTTTT-EETTEEGGGTEEEEEEEETTT--EEEEETTTTT-BTTB-GGGTTTTTTEEEEEEEE---TT----

InterPro domains:
  IPR003170 UDP-N-acetylenolpyruvoylglucosamine reductase [MF_00037] (1-87)
  IPR003170 UDP-N-acetylenolpyruvoylglucosamine reductase [PTHR21071] (1-83)
  IPR006094 FAD linked oxidase, N-terminal [PF01565] (2-49)
  IPR016166 FAD-binding domain, PCMH-type [PS51387] (1-83)
  IPR016169 FAD-binding, type PCMH, subdomain 2 [G3DSA:3.30.465.10] (1-86)
  IPR036318 FAD-binding, type PCMH-like superfamily [SSF56176] (3-83)

Radius of gyration: 13.08 Å; chains: 1; bounding box: 30×24×38 Å

pLDDT: mean 95.59, std 8.86, range [51.28, 98.94]

Sequence (87 aa):
MPGLENLALIPGCVGSSPIQNIGAYGVELQRVCAYVDCVELATGKQVRLTAKECRFGYRDSIFKHEYQDRFAIVAVGLRLPKSGNLY